Protein AF-A0A437SW67-F1 (afdb_monomer)

Structure (mmCIF, N/CA/C/O backbone):
data_AF-A0A437SW67-F1
#
_entry.id   AF-A0A437SW67-F1
#
loop_
_atom_site.group_PDB
_atom_site.id
_atom_site.type_symbol
_atom_site.label_atom_id
_atom_site.label_alt_id
_atom_site.label_comp_id
_atom_site.label_asym_id
_atom_site.label_entity_id
_atom_site.label_seq_id
_atom_site.pdbx_PDB_ins_code
_atom_site.Cartn_x
_atom_site.Cartn_y
_atom_site.Cartn_z
_atom_site.occupancy
_atom_site.B_iso_or_equiv
_atom_site.auth_seq_id
_atom_site.auth_comp_id
_atom_site.auth_asym_id
_atom_site.auth_atom_id
_atom_site.pdbx_PDB_model_num
ATOM 1 N N . MET A 1 1 ? -17.773 6.858 5.957 1.00 59.97 1 MET A N 1
ATOM 2 C CA . MET A 1 1 ? -17.186 5.550 5.602 1.00 59.97 1 MET A CA 1
ATOM 3 C C . MET A 1 1 ? -16.508 5.047 6.855 1.00 59.97 1 MET A C 1
ATOM 5 O O . MET A 1 1 ? -15.759 5.822 7.432 1.00 59.97 1 MET A O 1
ATOM 9 N N . LYS A 1 2 ? -16.844 3.847 7.330 1.00 77.31 2 LYS A N 1
ATOM 10 C CA . LYS A 1 2 ? -16.146 3.229 8.461 1.00 77.31 2 LYS A CA 1
ATOM 11 C C . LYS A 1 2 ? -15.217 2.165 7.903 1.00 77.31 2 LYS A C 1
ATOM 13 O O . LYS A 1 2 ? -15.616 1.408 7.021 1.00 77.31 2 LYS A O 1
ATOM 18 N N . PHE A 1 3 ? -13.991 2.138 8.394 1.00 84.75 3 PHE A N 1
ATOM 19 C CA . PHE A 1 3 ? -13.054 1.071 8.088 1.00 84.75 3 PHE A CA 1
ATOM 20 C C . PHE A 1 3 ? -13.068 0.063 9.228 1.00 84.75 3 PHE A C 1
ATOM 22 O O . PHE A 1 3 ? -13.342 0.394 10.383 1.00 84.75 3 PHE A O 1
ATOM 29 N N . LYS A 1 4 ? -12.767 -1.190 8.919 1.00 88.00 4 LYS A N 1
ATOM 30 C CA . LYS A 1 4 ? -12.492 -2.190 9.936 1.00 88.00 4 LYS A CA 1
ATOM 31 C C . LYS A 1 4 ? -11.019 -2.051 10.331 1.00 88.00 4 LYS A C 1
ATOM 33 O O . LYS A 1 4 ? -10.156 -2.142 9.463 1.00 88.00 4 LYS A O 1
ATOM 38 N N . PRO A 1 5 ? -10.705 -1.794 11.614 1.00 90.44 5 PRO A N 1
ATOM 39 C CA . PRO A 1 5 ? -9.323 -1.672 12.051 1.00 90.44 5 PRO A CA 1
ATOM 40 C C . PRO A 1 5 ? -8.580 -2.986 11.799 1.00 90.44 5 PRO A C 1
ATOM 42 O O . PRO A 1 5 ? -9.040 -4.058 12.200 1.00 90.44 5 PRO A O 1
ATOM 45 N N . GLY A 1 6 ? -7.436 -2.900 11.129 1.00 90.50 6 GLY A N 1
ATOM 46 C CA . GLY A 1 6 ? -6.710 -4.076 10.678 1.00 90.50 6 GLY A CA 1
ATOM 47 C C . GLY A 1 6 ? -5.531 -3.754 9.769 1.00 90.50 6 GLY A C 1
ATOM 48 O O . GLY A 1 6 ? -5.271 -2.599 9.415 1.00 90.50 6 GLY A O 1
ATOM 49 N N . CYS A 1 7 ? -4.808 -4.811 9.412 1.00 91.31 7 CYS A N 1
ATOM 50 C CA . CYS A 1 7 ? -3.773 -4.771 8.392 1.00 91.31 7 CYS A CA 1
ATOM 51 C C . CYS A 1 7 ? -4.323 -5.420 7.124 1.00 91.31 7 CYS A C 1
ATOM 53 O O . CYS A 1 7 ? -4.825 -6.542 7.175 1.00 91.31 7 CYS A O 1
ATOM 55 N N . TYR A 1 8 ? -4.194 -4.716 6.009 1.00 92.44 8 TYR A N 1
ATOM 56 C CA . TYR A 1 8 ? -4.715 -5.100 4.709 1.00 92.44 8 TYR A CA 1
ATOM 57 C C . TYR A 1 8 ? -3.570 -5.159 3.721 1.00 92.44 8 TYR A C 1
ATOM 59 O O . TYR A 1 8 ? -2.776 -4.225 3.632 1.00 92.44 8 TYR A O 1
AT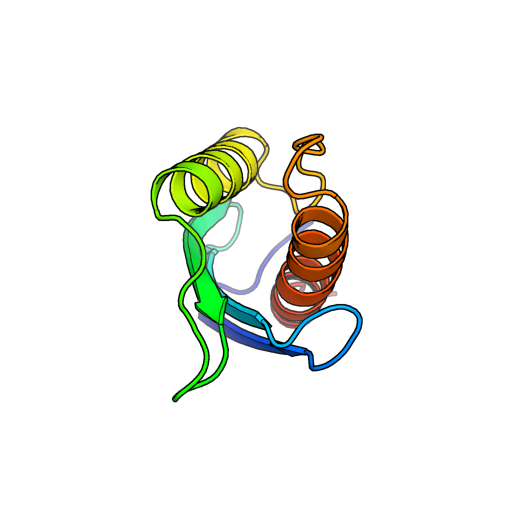OM 67 N N . HIS A 1 9 ? -3.495 -6.253 2.978 1.00 92.12 9 HIS A N 1
ATOM 68 C CA . HIS A 1 9 ? -2.474 -6.456 1.966 1.00 92.12 9 HIS A CA 1
ATOM 69 C C . HIS A 1 9 ? -3.148 -6.641 0.613 1.00 92.12 9 HIS A C 1
ATOM 71 O O . HIS A 1 9 ? -4.053 -7.465 0.482 1.00 92.12 9 HIS A O 1
ATOM 77 N N . ALA A 1 10 ? -2.686 -5.916 -0.401 1.00 92.88 10 ALA A N 1
ATOM 78 C CA . ALA A 1 10 ? -3.112 -6.139 -1.777 1.00 92.88 10 ALA A CA 1
ATOM 79 C C 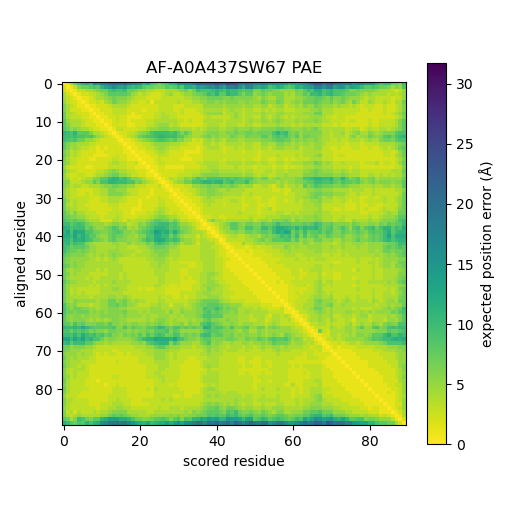. ALA A 1 10 ? -1.918 -6.182 -2.719 1.00 92.88 10 ALA A C 1
ATOM 81 O O . ALA A 1 10 ? -0.888 -5.551 -2.490 1.00 92.88 10 ALA A O 1
ATOM 82 N N . LYS A 1 11 ? -2.094 -6.914 -3.816 1.00 93.25 11 LYS A N 1
ATOM 83 C CA . LYS A 1 11 ? -1.074 -7.144 -4.831 1.00 93.25 11 LYS A CA 1
ATOM 84 C C . LYS A 1 11 ? -1.713 -7.097 -6.213 1.00 93.25 11 LYS A C 1
ATOM 86 O O . LYS A 1 11 ? -2.772 -7.680 -6.419 1.00 93.25 11 LYS A O 1
ATOM 91 N N . ILE A 1 12 ? -1.068 -6.407 -7.145 1.00 92.62 12 ILE A N 1
ATOM 92 C CA . ILE A 1 12 ? -1.476 -6.294 -8.550 1.00 92.62 12 ILE A CA 1
ATOM 93 C C . ILE A 1 12 ? -0.289 -6.604 -9.462 1.00 92.62 12 ILE A C 1
ATOM 95 O O . ILE A 1 12 ? 0.853 -6.346 -9.085 1.00 92.62 12 ILE A O 1
ATOM 99 N N . ASP A 1 13 ? -0.543 -7.126 -10.659 1.00 90.38 13 ASP A N 1
ATOM 100 C CA . ASP A 1 13 ? 0.472 -7.362 -11.698 1.00 90.38 13 ASP A CA 1
ATOM 101 C C . ASP A 1 13 ? 0.404 -6.366 -12.872 1.00 90.38 13 ASP A C 1
ATOM 103 O O . ASP A 1 13 ? 1.402 -6.171 -13.566 1.00 90.38 13 ASP A O 1
ATOM 107 N N . ASN A 1 14 ? -0.728 -5.682 -13.065 1.00 87.50 14 ASN A N 1
ATOM 108 C CA . ASN A 1 14 ? -0.972 -4.767 -14.182 1.00 87.50 14 ASN A CA 1
ATOM 109 C C . ASN A 1 14 ? -1.583 -3.440 -13.679 1.00 87.50 14 ASN A C 1
ATOM 111 O O . ASN A 1 14 ? -2.507 -3.480 -12.866 1.00 87.50 14 ASN A O 1
ATOM 115 N N . PRO A 1 15 ? -1.125 -2.251 -14.134 1.00 83.06 15 PRO A N 1
ATOM 116 C CA . PRO A 1 15 ? -0.112 -1.979 -15.167 1.00 83.06 15 PRO A CA 1
ATOM 117 C C . PRO A 1 15 ? 1.348 -2.104 -14.691 1.00 83.06 15 PRO A C 1
ATOM 119 O O . PRO A 1 15 ? 2.269 -1.897 -15.477 1.00 83.06 15 PRO A O 1
ATOM 122 N N . ALA A 1 16 ? 1.566 -2.400 -13.410 1.00 86.25 16 ALA A N 1
ATOM 123 C CA . ALA A 1 16 ? 2.872 -2.686 -12.831 1.00 86.25 16 ALA A CA 1
ATOM 124 C C . ALA A 1 16 ? 2.709 -3.664 -11.663 1.00 86.25 16 ALA A C 1
ATOM 126 O O . ALA A 1 16 ? 1.685 -3.641 -10.978 1.00 86.25 16 ALA A O 1
ATOM 127 N N . LYS A 1 17 ? 3.738 -4.476 -11.415 1.00 91.38 17 LYS A N 1
ATOM 128 C CA . LYS A 1 17 ? 3.801 -5.430 -10.304 1.00 91.38 17 LYS A CA 1
ATOM 129 C C . LYS A 1 17 ? 4.011 -4.717 -8.972 1.00 91.38 17 LYS A C 1
ATOM 131 O O . LYS A 1 17 ? 5.145 -4.510 -8.543 1.00 91.38 17 LYS A O 1
ATOM 136 N N . LEU A 1 18 ? 2.915 -4.338 -8.328 1.00 92.25 18 LEU A N 1
ATOM 137 C CA . LEU A 1 18 ? 2.917 -3.600 -7.069 1.00 92.25 18 LEU A CA 1
ATOM 138 C C . LEU A 1 18 ? 2.226 -4.389 -5.969 1.00 92.25 18 LEU A C 1
ATOM 140 O O . LEU A 1 18 ? 1.290 -5.148 -6.215 1.00 92.25 18 LEU A O 1
ATOM 144 N N . GLN A 1 19 ? 2.682 -4.167 -4.749 1.00 92.88 19 GLN A N 1
ATOM 145 C CA . GLN A 1 19 ? 2.057 -4.626 -3.526 1.00 92.88 19 GLN A CA 1
ATOM 146 C C . GLN A 1 19 ? 1.944 -3.460 -2.547 1.00 92.88 19 GLN A C 1
ATOM 148 O O . GLN A 1 19 ? 2.757 -2.533 -2.557 1.00 92.88 19 GLN A O 1
ATOM 153 N N . VAL A 1 20 ? 0.910 -3.492 -1.719 1.00 92.62 20 VAL A N 1
ATOM 154 C CA . VAL A 1 20 ? 0.702 -2.501 -0.672 1.00 92.62 20 VAL A CA 1
ATOM 155 C C . VAL A 1 20 ? 0.300 -3.179 0.619 1.00 92.62 20 VAL A C 1
ATOM 157 O O . VAL A 1 20 ? -0.531 -4.085 0.623 1.00 92.62 20 VAL A O 1
ATOM 160 N N . ASP A 1 21 ? 0.848 -2.666 1.708 1.00 93.19 21 ASP A N 1
ATOM 161 C CA . ASP A 1 21 ? 0.447 -2.975 3.065 1.00 93.19 21 ASP A CA 1
ATOM 162 C C . ASP A 1 21 ? -0.172 -1.718 3.669 1.00 93.19 21 ASP A C 1
ATOM 164 O O . ASP A 1 21 ? 0.488 -0.694 3.867 1.00 93.19 21 ASP A O 1
ATOM 168 N 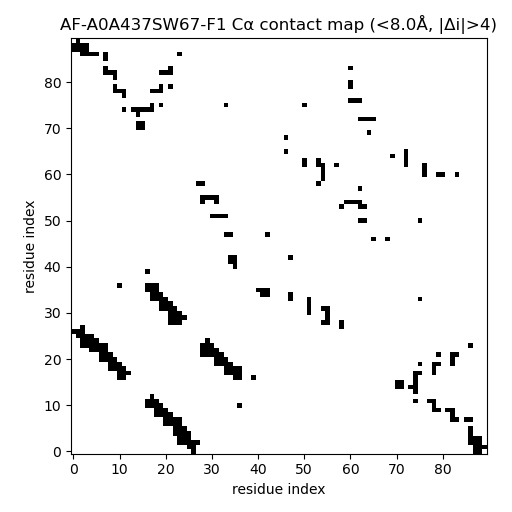N . LEU A 1 22 ? -1.469 -1.784 3.935 1.00 91.50 22 LEU A N 1
ATOM 169 C CA . LEU A 1 22 ? -2.222 -0.740 4.602 1.00 91.50 22 LEU A CA 1
ATOM 170 C C . LEU A 1 22 ? -2.484 -1.134 6.042 1.00 91.50 22 LEU A C 1
ATOM 172 O O . LEU A 1 22 ? -2.921 -2.242 6.343 1.00 91.50 22 LEU A O 1
ATOM 176 N N . LYS A 1 23 ? -2.291 -0.176 6.937 1.00 92.94 23 LYS A N 1
ATOM 177 C CA . LYS A 1 23 ? -2.758 -0.260 8.309 1.00 92.94 23 LYS A CA 1
ATOM 178 C C . LYS A 1 23 ? -3.806 0.811 8.502 1.00 92.94 23 LYS A C 1
ATOM 180 O O . L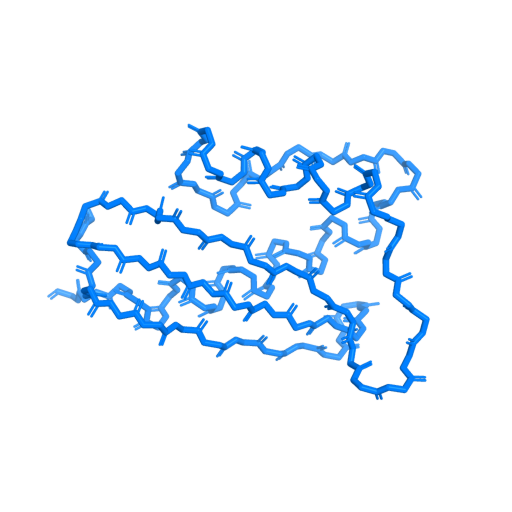YS A 1 23 ? -3.510 1.997 8.373 1.00 92.94 23 LYS A O 1
ATOM 185 N N . VAL A 1 24 ? -5.017 0.392 8.816 1.00 91.25 24 VAL A N 1
ATOM 186 C CA . VAL A 1 24 ? -6.154 1.291 9.013 1.00 91.25 24 VAL A CA 1
ATOM 187 C C . VAL A 1 24 ? -6.761 1.056 10.387 1.00 91.25 24 VAL A C 1
ATOM 189 O O . VAL A 1 24 ? -6.681 -0.035 10.951 1.00 91.25 24 VAL A O 1
ATOM 192 N N . ASN A 1 25 ? -7.332 2.114 10.933 1.00 89.88 25 ASN A N 1
ATOM 193 C CA . ASN A 1 25 ? -8.170 2.135 12.116 1.00 89.88 25 ASN A CA 1
ATOM 194 C C . ASN A 1 25 ? -9.621 2.382 11.703 1.00 89.88 25 ASN A C 1
ATOM 196 O O . ASN A 1 25 ? -9.899 2.575 10.528 1.00 89.88 25 ASN A O 1
ATOM 200 N N . THR A 1 26 ? -10.535 2.430 12.672 1.00 84.94 26 THR A N 1
ATOM 201 C CA . THR A 1 26 ? -11.976 2.614 12.437 1.00 84.94 26 THR A CA 1
ATOM 202 C C . THR A 1 26 ? -12.322 3.801 11.527 1.00 84.94 26 THR A C 1
ATOM 204 O O . THR A 1 26 ? -13.249 3.712 10.722 1.00 84.94 26 THR A O 1
ATOM 207 N N . ASP A 1 27 ? -11.546 4.886 11.613 1.00 83.88 27 ASP A N 1
ATOM 208 C CA . ASP A 1 27 ? -11.824 6.140 10.906 1.00 83.88 27 ASP A CA 1
ATOM 209 C C . ASP A 1 27 ? -10.640 6.663 10.071 1.00 83.88 27 ASP A C 1
ATOM 211 O O . ASP A 1 27 ? -10.819 7.606 9.303 1.00 83.88 27 ASP A O 1
ATOM 215 N N . THR A 1 28 ? -9.435 6.086 10.193 1.00 88.25 28 THR A N 1
ATOM 216 C CA . THR A 1 28 ? -8.212 6.653 9.588 1.00 88.25 28 THR A CA 1
ATOM 217 C C . THR A 1 28 ? -7.232 5.601 9.065 1.00 88.25 28 THR A C 1
ATOM 219 O O . THR A 1 28 ? -7.135 4.495 9.587 1.00 88.25 28 THR A O 1
ATOM 222 N N . ILE A 1 29 ? -6.444 5.961 8.055 1.00 89.44 29 ILE A N 1
ATOM 223 C CA . ILE A 1 29 ? -5.265 5.229 7.593 1.00 89.44 29 ILE A CA 1
ATOM 224 C C . ILE A 1 29 ? -4.092 5.606 8.502 1.00 89.44 29 ILE A C 1
ATOM 226 O O . ILE A 1 29 ? -3.676 6.763 8.547 1.00 89.44 29 ILE A O 1
ATOM 230 N N . LEU A 1 30 ? -3.565 4.619 9.226 1.00 91.19 30 LEU A N 1
ATOM 231 C CA . LEU A 1 30 ? -2.442 4.760 10.153 1.00 91.19 30 LEU A CA 1
ATOM 232 C C . LEU A 1 30 ? -1.089 4.673 9.451 1.00 91.19 30 LEU A C 1
ATOM 234 O O . LEU A 1 30 ? -0.153 5.374 9.821 1.00 91.19 30 LEU A O 1
ATOM 238 N N . ALA A 1 31 ? -0.967 3.759 8.492 1.00 90.75 31 ALA A N 1
ATOM 239 C CA . ALA A 1 31 ? 0.260 3.552 7.744 1.00 90.75 31 ALA A CA 1
ATOM 240 C C . ALA A 1 31 ? -0.048 2.972 6.367 1.00 90.75 31 ALA A C 1
ATOM 242 O O . ALA A 1 31 ? -1.017 2.235 6.182 1.00 90.75 31 ALA A O 1
ATOM 243 N N . VAL A 1 32 ? 0.817 3.288 5.415 1.00 91.38 32 VAL A N 1
ATOM 244 C CA . VAL A 1 32 ? 0.792 2.738 4.067 1.00 91.38 32 VAL A CA 1
ATOM 245 C C . VAL A 1 32 ? 2.223 2.447 3.653 1.00 91.38 32 VAL A C 1
ATOM 247 O O . VAL A 1 32 ? 3.096 3.308 3.757 1.00 91.38 32 VAL A O 1
ATOM 250 N N . ASN A 1 33 ? 2.469 1.227 3.199 1.00 91.75 33 ASN A N 1
ATOM 251 C CA . ASN A 1 33 ? 3.745 0.820 2.643 1.00 91.75 33 ASN A CA 1
ATOM 252 C C . ASN A 1 33 ? 3.511 0.270 1.242 1.00 91.75 33 ASN A C 1
ATOM 254 O O . ASN A 1 33 ? 2.795 -0.708 1.078 1.00 91.75 33 ASN A O 1
ATOM 258 N N . ILE A 1 34 ? 4.101 0.913 0.240 1.00 91.12 34 ILE A N 1
ATOM 259 C CA . ILE A 1 34 ? 3.988 0.510 -1.162 1.00 91.12 34 ILE A CA 1
ATOM 260 C C . ILE A 1 34 ? 5.334 -0.053 -1.603 1.00 91.12 34 ILE A C 1
ATOM 262 O O . ILE A 1 34 ? 6.354 0.617 -1.453 1.00 91.12 34 ILE A O 1
ATOM 266 N N . ASP A 1 35 ? 5.328 -1.238 -2.197 1.00 91.31 35 ASP A N 1
ATOM 267 C CA . ASP A 1 35 ? 6.515 -1.884 -2.752 1.00 91.31 35 ASP A CA 1
ATOM 268 C C . ASP A 1 35 ? 6.187 -2.607 -4.063 1.00 91.31 35 ASP A C 1
ATOM 270 O O . ASP A 1 35 ? 5.034 -2.701 -4.486 1.00 91.31 35 ASP A O 1
ATOM 274 N N . THR A 1 36 ? 7.216 -3.085 -4.752 1.00 90.94 36 THR A N 1
ATOM 275 C CA . THR A 1 36 ? 7.064 -4.007 -5.881 1.00 90.94 36 THR A CA 1
ATOM 276 C C . THR A 1 36 ? 7.065 -5.450 -5.388 1.00 90.94 36 THR A C 1
ATOM 278 O O . THR A 1 36 ? 7.268 -5.721 -4.205 1.00 90.94 36 THR A O 1
ATOM 281 N N . TRP A 1 37 ? 6.765 -6.391 -6.282 1.00 90.69 37 TRP A N 1
ATOM 282 C CA . TRP A 1 37 ? 6.815 -7.809 -5.934 1.00 90.69 37 TRP A CA 1
ATOM 283 C C . TRP A 1 37 ? 8.224 -8.229 -5.509 1.00 90.69 37 TRP A C 1
ATOM 285 O O . TRP A 1 37 ? 9.214 -7.673 -5.980 1.00 90.69 37 TRP A O 1
ATOM 295 N N . ASP A 1 38 ? 8.298 -9.266 -4.678 1.00 81.12 38 ASP A N 1
ATOM 296 C CA . ASP A 1 38 ? 9.567 -9.875 -4.284 1.00 81.12 38 ASP A CA 1
ATOM 297 C C . ASP A 1 38 ? 10.418 -10.244 -5.516 1.00 81.12 38 ASP A C 1
ATOM 299 O O . ASP A 1 38 ? 9.931 -10.880 -6.457 1.00 81.12 38 ASP A O 1
ATOM 303 N N . GLY A 1 39 ? 11.669 -9.777 -5.532 1.00 78.50 39 GLY A N 1
ATOM 304 C CA . GLY A 1 39 ? 12.610 -9.961 -6.641 1.00 78.50 39 GLY A CA 1
ATOM 305 C C . GLY A 1 39 ? 12.512 -8.941 -7.785 1.00 78.50 39 GLY A C 1
ATOM 306 O O . GLY A 1 39 ? 13.369 -8.951 -8.669 1.00 78.50 39 GLY A O 1
ATOM 307 N N . GLU A 1 40 ? 11.526 -8.039 -7.784 1.00 83.38 40 GLU A N 1
ATOM 308 C CA . GLU A 1 40 ? 11.463 -6.925 -8.737 1.00 83.38 40 GLU A CA 1
ATOM 309 C C . GLU A 1 40 ? 12.281 -5.721 -8.243 1.00 83.38 40 GLU A C 1
ATOM 311 O O . GLU A 1 40 ? 12.608 -5.574 -7.065 1.00 83.38 40 GLU A O 1
ATOM 316 N N . LYS A 1 41 ? 12.607 -4.804 -9.159 1.00 82.19 41 LYS A N 1
ATOM 317 C CA . LYS A 1 41 ? 13.278 -3.555 -8.790 1.00 82.19 41 LYS A CA 1
ATOM 318 C C . LYS A 1 41 ? 12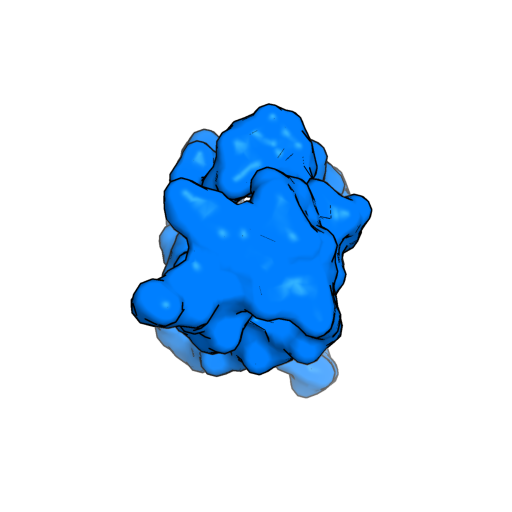.341 -2.724 -7.909 1.00 82.19 41 LYS A C 1
ATOM 320 O O . LYS A 1 41 ? 11.215 -2.443 -8.316 1.00 82.19 41 LYS A O 1
ATOM 325 N N . HIS A 1 42 ? 12.803 -2.322 -6.727 1.00 82.31 42 HIS A N 1
ATOM 326 C CA . HIS A 1 42 ? 12.030 -1.446 -5.847 1.00 82.31 42 HIS A CA 1
ATOM 327 C C . HIS A 1 42 ? 11.736 -0.100 -6.517 1.00 82.31 42 HIS A C 1
ATOM 329 O O . HIS A 1 42 ? 12.526 0.413 -7.319 1.00 82.31 42 HIS A O 1
ATOM 335 N N . ILE A 1 43 ? 10.589 0.474 -6.158 1.00 85.75 43 ILE A N 1
ATOM 336 C CA . ILE A 1 43 ? 10.232 1.847 -6.515 1.00 85.75 43 ILE A CA 1
ATOM 337 C C . ILE A 1 43 ? 11.248 2.786 -5.865 1.00 85.75 43 ILE A C 1
ATOM 339 O O . ILE A 1 43 ? 11.707 2.539 -4.749 1.00 85.75 43 ILE A O 1
ATOM 343 N N . GLU A 1 44 ? 11.585 3.882 -6.540 1.00 88.50 44 GLU A N 1
ATOM 344 C CA . GLU A 1 44 ? 12.416 4.921 -5.941 1.00 88.50 44 GLU A CA 1
ATOM 345 C C . GLU A 1 44 ? 11.801 5.397 -4.623 1.00 88.50 44 GLU A C 1
ATOM 347 O O . GLU A 1 44 ? 10.626 5.774 -4.568 1.00 88.50 44 GLU A O 1
ATOM 352 N N . GLN A 1 45 ? 12.608 5.408 -3.561 1.00 87.12 45 GLN A N 1
ATOM 353 C CA . GLN A 1 45 ? 12.142 5.761 -2.222 1.00 87.12 45 GLN A CA 1
ATOM 354 C C . GLN A 1 45 ? 11.509 7.158 -2.186 1.00 87.12 45 GLN A C 1
ATOM 356 O O . GLN A 1 45 ? 10.511 7.347 -1.505 1.00 87.12 45 GLN A O 1
ATOM 361 N N . ALA A 1 46 ? 12.025 8.109 -2.972 1.00 88.81 46 ALA A N 1
ATOM 362 C CA . ALA A 1 46 ? 11.444 9.445 -3.095 1.00 88.81 46 ALA A CA 1
ATOM 363 C C . ALA A 1 46 ? 10.003 9.416 -3.638 1.00 88.81 46 ALA A C 1
ATOM 365 O O . ALA A 1 46 ? 9.133 10.107 -3.121 1.00 88.81 46 ALA A O 1
ATOM 366 N N . ILE A 1 47 ? 9.727 8.588 -4.651 1.00 87.56 47 ILE A N 1
ATOM 367 C CA . ILE A 1 47 ? 8.379 8.434 -5.218 1.00 87.56 47 ILE A CA 1
ATOM 368 C C . ILE A 1 47 ? 7.457 7.741 -4.210 1.00 87.56 47 ILE A C 1
ATOM 370 O O . ILE A 1 47 ? 6.315 8.158 -4.020 1.00 87.56 47 ILE A O 1
ATOM 374 N N . LYS A 1 48 ? 7.960 6.690 -3.553 1.00 89.06 48 LYS A N 1
ATOM 375 C CA . LYS A 1 48 ? 7.232 5.970 -2.504 1.00 89.06 48 LYS A CA 1
ATOM 376 C C . LYS A 1 48 ? 6.825 6.910 -1.369 1.00 89.06 48 LYS A C 1
ATOM 378 O O . LYS A 1 48 ? 5.662 6.906 -0.985 1.00 89.06 48 LYS A O 1
ATOM 383 N N . ASP A 1 49 ? 7.750 7.735 -0.886 1.00 89.88 49 ASP A N 1
ATOM 384 C CA . ASP A 1 49 ? 7.510 8.694 0.195 1.00 89.88 49 ASP A CA 1
ATOM 385 C C . ASP A 1 49 ? 6.439 9.724 -0.189 1.00 89.88 49 ASP A C 1
ATOM 387 O O . ASP A 1 49 ? 5.493 9.939 0.565 1.00 89.88 49 ASP A O 1
ATOM 391 N N . VAL A 1 50 ? 6.494 10.249 -1.420 1.00 90.81 50 VAL A N 1
ATOM 392 C CA . VAL A 1 50 ? 5.459 11.146 -1.961 1.00 90.81 50 VAL A CA 1
ATOM 393 C C . VAL A 1 50 ? 4.085 10.473 -1.975 1.00 90.81 50 VAL A C 1
ATOM 395 O O . VAL A 1 50 ? 3.105 11.069 -1.526 1.00 90.81 50 VAL A O 1
ATOM 398 N N . PHE A 1 51 ? 3.981 9.235 -2.464 1.00 89.75 51 PHE A N 1
ATOM 399 C CA . PHE A 1 51 ? 2.701 8.524 -2.494 1.00 89.75 51 PHE A CA 1
ATOM 400 C C . PHE A 1 51 ? 2.180 8.208 -1.092 1.00 89.75 51 PHE A C 1
ATOM 402 O O . PHE A 1 51 ? 1.009 8.459 -0.811 1.00 89.75 51 PHE A O 1
ATOM 409 N N . CYS 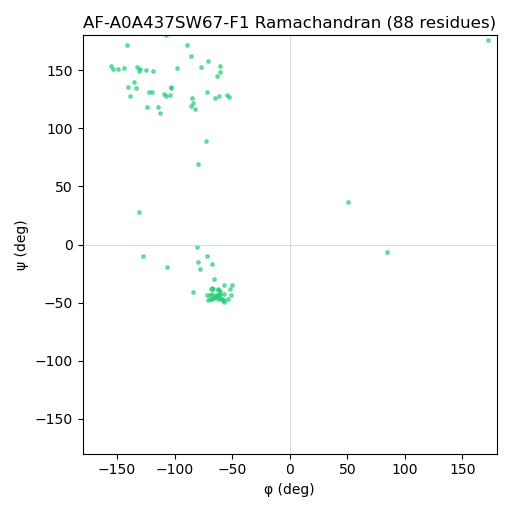A 1 52 ? 3.035 7.695 -0.208 1.00 90.12 52 CYS A N 1
ATOM 410 C CA . CYS A 1 52 ? 2.672 7.401 1.172 1.00 90.12 52 CYS A CA 1
ATOM 411 C C . CYS A 1 52 ? 2.218 8.667 1.909 1.00 90.12 52 CYS A C 1
ATOM 413 O O . CYS A 1 52 ? 1.157 8.655 2.531 1.00 90.12 52 CYS A O 1
ATOM 415 N N . GLY A 1 53 ? 2.961 9.769 1.774 1.00 90.25 53 GLY A N 1
ATOM 416 C CA . GLY A 1 53 ? 2.608 11.070 2.336 1.00 90.25 53 GLY A CA 1
ATOM 417 C C . GLY A 1 53 ? 1.243 11.548 1.852 1.00 90.25 53 GLY A C 1
ATOM 418 O O . GLY A 1 53 ? 0.369 11.828 2.666 1.00 90.25 53 GLY A O 1
ATOM 419 N N . GLN A 1 54 ? 0.992 11.519 0.540 1.00 92.12 54 GLN A N 1
ATOM 420 C CA . GLN A 1 54 ? -0.298 11.937 -0.014 1.00 92.12 54 GLN A CA 1
ATOM 421 C C . GLN A 1 54 ? -1.477 11.078 0.456 1.00 92.12 54 GLN A C 1
ATOM 423 O O . GLN A 1 54 ? -2.558 11.619 0.688 1.00 92.12 54 GLN A O 1
ATOM 428 N N . ILE A 1 55 ? -1.304 9.760 0.591 1.00 90.06 55 ILE A N 1
ATOM 429 C CA . ILE A 1 55 ? -2.360 8.864 1.093 1.00 90.06 55 ILE A CA 1
ATOM 430 C C . ILE A 1 55 ? -2.647 9.156 2.564 1.00 90.06 55 ILE A C 1
ATOM 432 O O . ILE A 1 55 ? -3.812 9.200 2.952 1.00 90.06 55 ILE A O 1
ATOM 436 N N . LEU A 1 56 ? -1.607 9.372 3.374 1.00 89.69 56 LEU A N 1
ATOM 437 C CA . LEU A 1 56 ? -1.751 9.701 4.791 1.00 89.69 56 LEU A CA 1
ATOM 438 C C . LEU A 1 56 ? -2.356 11.094 4.994 1.00 89.69 56 LEU A C 1
ATOM 440 O O . LEU A 1 56 ? -3.202 11.255 5.865 1.00 89.69 56 LEU A O 1
ATOM 444 N N . GLU A 1 57 ? -2.004 12.082 4.175 1.00 89.94 57 GLU A N 1
ATOM 445 C CA . GLU A 1 57 ? -2.593 13.422 4.251 1.00 89.94 57 GLU A CA 1
ATOM 446 C C . GLU A 1 57 ? -4.046 13.443 3.771 1.00 89.94 57 GLU A C 1
ATOM 448 O O . GLU A 1 57 ? -4.921 13.991 4.439 1.00 89.94 57 GLU A O 1
ATOM 453 N N . LYS A 1 58 ? -4.333 12.829 2.618 1.00 89.50 58 LYS A N 1
ATOM 454 C CA . LYS A 1 58 ? -5.686 12.816 2.041 1.00 89.50 58 LYS A CA 1
ATOM 455 C C . LYS A 1 58 ? -6.602 11.782 2.681 1.00 89.50 58 LYS A C 1
ATOM 457 O O . LYS A 1 58 ? -7.804 11.818 2.423 1.00 89.50 58 LYS A O 1
ATOM 462 N N . GLN A 1 59 ? -6.041 10.833 3.432 1.00 86.69 59 GLN A N 1
ATOM 463 C CA . GLN A 1 59 ? -6.748 9.666 3.963 1.00 86.69 59 GLN A CA 1
ATOM 464 C C . GLN A 1 59 ? -7.523 8.926 2.859 1.00 86.69 59 GLN A C 1
ATOM 466 O O . GLN A 1 59 ? -8.651 8.471 3.041 1.00 86.69 59 GLN A O 1
ATOM 471 N N . SER A 1 60 ? -6.937 8.872 1.658 1.00 84.12 60 SER A N 1
ATOM 472 C CA . SER A 1 60 ? -7.622 8.406 0.457 1.00 84.12 60 SER A CA 1
ATOM 473 C C . SER A 1 60 ? -6.649 7.872 -0.587 1.00 84.12 60 SER A C 1
ATOM 475 O O . SER A 1 60 ? -5.507 8.308 -0.699 1.00 84.12 60 SER A O 1
ATOM 477 N N . VAL A 1 61 ? -7.154 6.960 -1.414 1.00 84.88 61 VAL A N 1
ATOM 478 C CA . VAL A 1 61 ? -6.461 6.381 -2.571 1.00 84.88 61 VAL A CA 1
ATOM 479 C C . VAL A 1 61 ? -6.210 7.402 -3.694 1.00 84.88 61 VAL A C 1
ATOM 481 O O . VAL A 1 61 ? -5.369 7.181 -4.565 1.00 84.88 61 VAL A O 1
ATOM 484 N N . ASN A 1 62 ? -6.907 8.545 -3.695 1.00 85.00 62 ASN A N 1
ATOM 485 C CA . ASN A 1 62 ? -6.793 9.544 -4.759 1.00 85.00 62 ASN A CA 1
ATOM 486 C C . ASN A 1 62 ? -5.548 10.449 -4.626 1.00 85.00 62 ASN A C 1
ATOM 488 O O . ASN A 1 62 ? -5.637 11.655 -4.361 1.00 85.00 62 ASN A O 1
ATOM 492 N N . ILE A 1 63 ? -4.380 9.850 -4.849 1.00 86.94 63 ILE A N 1
ATOM 493 C CA . ILE A 1 63 ? -3.084 10.531 -4.930 1.00 86.94 63 ILE A CA 1
ATOM 494 C C . ILE A 1 63 ? -2.940 11.367 -6.204 1.00 86.94 63 ILE A C 1
ATOM 496 O O . ILE A 1 63 ? -3.619 11.130 -7.210 1.00 86.94 63 ILE A O 1
ATOM 500 N N . ASP A 1 64 ? -2.048 12.348 -6.162 1.00 86.44 64 ASP A N 1
ATOM 501 C CA . ASP A 1 64 ? -1.673 13.107 -7.348 1.00 86.44 64 ASP A CA 1
ATOM 502 C C . ASP A 1 64 ? -0.704 12.303 -8.230 1.00 86.44 64 ASP A C 1
ATOM 504 O O . ASP A 1 64 ? -0.009 11.393 -7.769 1.00 86.44 64 ASP A O 1
ATOM 508 N N . GLY A 1 65 ? -0.716 12.582 -9.531 1.00 84.00 65 GLY A N 1
ATOM 509 C CA . GLY A 1 65 ? 0.127 11.873 -10.482 1.00 84.00 65 GLY A CA 1
ATOM 510 C C . GLY A 1 65 ? 1.511 12.486 -10.546 1.00 84.00 65 GLY A C 1
ATOM 511 O O . GLY A 1 65 ? 1.657 13.666 -10.837 1.00 84.00 65 GLY A O 1
ATOM 512 N N . VAL A 1 66 ? 2.545 11.671 -10.353 1.00 82.94 66 VAL A N 1
ATOM 513 C CA . VAL A 1 66 ? 3.918 12.114 -1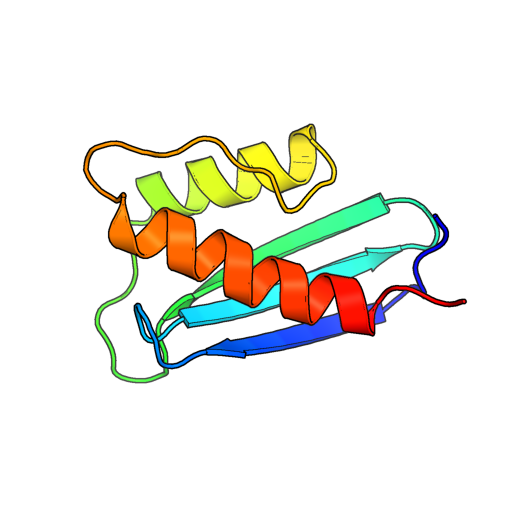0.604 1.00 82.94 66 VAL A CA 1
ATOM 514 C C . VAL A 1 66 ? 4.200 11.887 -12.085 1.00 82.94 66 VAL A C 1
ATOM 516 O O . VAL A 1 66 ? 4.147 10.748 -12.547 1.00 82.94 66 VAL A O 1
ATOM 519 N N . SER A 1 67 ? 4.504 12.946 -12.840 1.00 80.25 67 SER A N 1
ATOM 520 C CA . SER A 1 67 ? 4.708 12.868 -14.298 1.00 80.25 67 SER A CA 1
ATOM 521 C C . SER A 1 67 ? 5.699 11.769 -14.701 1.00 80.25 67 SER A C 1
ATOM 523 O O . SER A 1 67 ? 5.405 10.968 -15.591 1.00 80.25 67 SER A O 1
ATOM 525 N N . SER A 1 68 ? 6.818 11.656 -13.977 1.00 78.50 68 SER A N 1
ATOM 526 C CA . SER A 1 68 ? 7.860 10.637 -14.191 1.00 78.50 68 SER A CA 1
ATOM 527 C C . SER A 1 68 ? 7.455 9.216 -13.779 1.00 78.50 68 SER A C 1
ATOM 529 O O . SER A 1 68 ? 8.159 8.261 -14.085 1.00 78.50 68 SER A O 1
ATOM 531 N N . ALA A 1 69 ? 6.320 9.059 -13.099 1.00 85.12 69 ALA A N 1
ATOM 532 C CA . ALA A 1 69 ? 5.847 7.804 -12.528 1.00 85.12 69 ALA A CA 1
ATOM 533 C C . ALA A 1 69 ? 4.380 7.526 -12.889 1.00 85.12 69 ALA A C 1
ATOM 535 O O . ALA A 1 69 ? 3.684 6.833 -12.154 1.00 85.12 69 ALA A O 1
ATOM 536 N N . SER A 1 70 ? 3.898 8.035 -14.027 1.00 88.38 70 SER A N 1
ATOM 537 C CA . SER A 1 70 ? 2.485 7.937 -14.433 1.00 88.38 70 SER A CA 1
ATOM 538 C C . SER A 1 70 ? 1.927 6.503 -14.396 1.00 88.38 70 SER A C 1
ATOM 540 O O . SER A 1 70 ? 0.783 6.287 -13.992 1.00 88.38 70 SER A O 1
ATOM 542 N N . ILE A 1 71 ? 2.735 5.511 -14.795 1.00 88.06 71 ILE A N 1
ATOM 543 C CA . ILE A 1 71 ? 2.373 4.082 -14.742 1.00 88.06 71 ILE A CA 1
ATOM 544 C C . ILE A 1 71 ? 2.250 3.613 -13.286 1.00 88.06 71 ILE A C 1
ATOM 546 O O . ILE A 1 71 ? 1.252 2.992 -12.916 1.00 88.06 71 ILE A O 1
ATOM 550 N N . LEU A 1 72 ? 3.233 3.966 -12.452 1.00 88.88 72 LEU A N 1
ATOM 551 C CA . LEU A 1 72 ? 3.247 3.639 -11.029 1.00 88.88 72 LEU A CA 1
ATOM 552 C C . LEU A 1 72 ? 2.077 4.296 -10.301 1.00 88.88 72 LEU A C 1
ATOM 554 O O . LEU A 1 72 ? 1.386 3.601 -9.577 1.00 88.88 72 LEU A O 1
ATOM 558 N N . THR A 1 73 ? 1.771 5.576 -10.541 1.00 90.62 73 THR A N 1
ATOM 559 C CA . THR A 1 73 ? 0.610 6.257 -9.945 1.00 90.62 73 THR A CA 1
ATOM 560 C C . THR A 1 73 ? -0.679 5.479 -10.200 1.00 90.62 73 THR A C 1
ATOM 562 O O . THR A 1 73 ? -1.460 5.269 -9.273 1.00 90.62 73 THR A O 1
ATOM 565 N N . LYS A 1 74 ? -0.920 5.030 -11.439 1.00 91.25 74 LYS A N 1
ATOM 566 C CA . LYS A 1 74 ? -2.111 4.226 -11.759 1.00 91.25 74 LYS A CA 1
ATOM 567 C C . LYS A 1 74 ? -2.114 2.902 -10.997 1.00 91.25 74 LYS A C 1
ATOM 569 O O . LYS A 1 74 ? -3.146 2.525 -10.448 1.00 91.25 74 LYS A O 1
ATOM 574 N N . GLY A 1 75 ? -0.964 2.234 -10.927 1.00 91.75 75 GLY A N 1
ATOM 575 C CA . GLY A 1 75 ? -0.806 1.005 -10.156 1.00 91.75 75 GLY A CA 1
ATOM 576 C C . GLY A 1 75 ? -1.051 1.210 -8.657 1.00 91.75 75 GLY A C 1
ATOM 577 O O . GLY A 1 75 ? -1.843 0.483 -8.070 1.00 91.75 75 GLY A O 1
ATOM 578 N N . VAL A 1 76 ? -0.463 2.247 -8.054 1.00 91.25 76 VAL A N 1
ATOM 579 C CA . VAL A 1 76 ? -0.648 2.604 -6.639 1.00 91.25 76 VAL A CA 1
ATOM 580 C C . VAL A 1 76 ? -2.118 2.873 -6.337 1.00 91.25 76 VAL A C 1
ATOM 582 O O . VAL A 1 76 ? -2.656 2.299 -5.397 1.00 91.25 76 VAL A O 1
ATOM 585 N N . LYS A 1 77 ? -2.805 3.662 -7.173 1.00 91.69 77 LYS A N 1
ATOM 586 C CA . LYS A 1 77 ? -4.252 3.887 -7.036 1.00 91.69 77 LYS A CA 1
ATOM 587 C C . LYS A 1 77 ? -5.039 2.575 -7.068 1.00 91.69 77 LYS A C 1
ATOM 589 O O . LYS A 1 77 ? -5.942 2.379 -6.265 1.00 91.69 77 LYS A O 1
ATOM 594 N N . SER A 1 78 ? -4.685 1.658 -7.964 1.00 92.31 78 SER A N 1
ATOM 595 C CA . SER A 1 78 ? -5.384 0.376 -8.086 1.00 92.31 78 SER A CA 1
ATOM 596 C C . SER A 1 78 ? -5.138 -0.549 -6.888 1.00 92.31 78 SER A C 1
ATOM 598 O O . SER A 1 78 ? -6.085 -1.109 -6.337 1.00 92.31 78 SER A O 1
ATOM 600 N N . VAL A 1 79 ? -3.880 -0.703 -6.461 1.00 92.75 79 VAL A N 1
ATOM 601 C CA . VAL A 1 79 ? -3.506 -1.619 -5.371 1.00 92.75 79 VAL A CA 1
ATOM 602 C C . VAL A 1 79 ? -3.973 -1.094 -4.014 1.00 92.75 79 VAL A C 1
ATOM 604 O O . VAL A 1 79 ? -4.580 -1.839 -3.249 1.00 92.75 79 VAL A O 1
ATOM 607 N N . VAL A 1 80 ? -3.793 0.205 -3.746 1.00 91.06 80 VAL A N 1
ATOM 608 C CA . VAL A 1 80 ? -4.280 0.859 -2.521 1.00 91.06 80 VAL A CA 1
ATOM 609 C C . VAL A 1 80 ? -5.799 0.811 -2.487 1.00 91.06 80 VAL A C 1
ATOM 611 O O . VAL A 1 80 ? -6.358 0.486 -1.450 1.00 91.06 80 VAL A O 1
ATOM 614 N N . GLY A 1 81 ? -6.471 1.087 -3.609 1.00 90.38 81 GLY A N 1
ATOM 615 C CA . GLY A 1 81 ? -7.930 1.020 -3.698 1.00 90.38 81 GLY A CA 1
ATOM 616 C C . GLY A 1 81 ? -8.471 -0.374 -3.400 1.00 90.38 81 GLY A C 1
ATOM 617 O O . GLY A 1 81 ? -9.453 -0.496 -2.678 1.00 90.38 81 GLY A O 1
ATOM 618 N N . SER A 1 82 ? -7.790 -1.416 -3.883 1.00 91.69 82 SER A N 1
ATOM 619 C CA . SER A 1 82 ? -8.156 -2.809 -3.599 1.00 91.69 82 SER A CA 1
ATOM 620 C C . SER A 1 82 ? -7.989 -3.151 -2.115 1.00 91.69 82 SER A C 1
ATOM 622 O O . SER A 1 82 ? -8.899 -3.713 -1.516 1.00 91.69 82 SER A O 1
ATOM 624 N N . ALA A 1 83 ? -6.873 -2.754 -1.493 1.00 90.94 83 ALA A N 1
ATOM 625 C CA . ALA A 1 83 ? -6.664 -2.965 -0.059 1.00 90.94 83 ALA A CA 1
ATOM 626 C C . ALA A 1 83 ? -7.627 -2.130 0.809 1.00 90.94 83 ALA A C 1
ATOM 628 O O . ALA A 1 83 ? -8.107 -2.614 1.830 1.00 90.94 83 ALA A O 1
ATOM 629 N N . LEU A 1 84 ? -7.944 -0.892 0.405 1.00 87.62 84 LEU A N 1
ATOM 630 C CA . LEU A 1 84 ? -8.926 -0.056 1.104 1.00 87.62 84 LEU A CA 1
ATOM 631 C C . LEU A 1 84 ? -10.336 -0.640 0.998 1.00 87.62 84 LEU A C 1
ATOM 633 O O . LEU A 1 84 ? -11.087 -0.549 1.960 1.00 87.62 84 LEU A O 1
ATOM 637 N N . ALA A 1 85 ? -10.701 -1.204 -0.156 1.00 88.56 85 ALA A N 1
ATOM 638 C CA . ALA A 1 85 ? -12.004 -1.827 -0.362 1.00 88.56 85 ALA A CA 1
ATOM 639 C C . ALA A 1 85 ? -12.207 -3.030 0.569 1.00 88.56 85 ALA A C 1
ATOM 641 O O . ALA A 1 85 ? -13.283 -3.165 1.137 1.00 88.56 85 ALA A O 1
ATOM 642 N N . ASP A 1 86 ? -11.165 -3.838 0.795 1.00 87.50 86 ASP A N 1
ATOM 643 C CA . ASP A 1 86 ? -11.197 -4.937 1.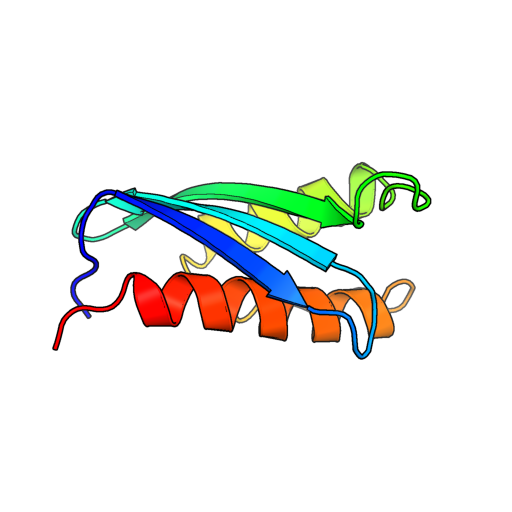774 1.00 87.50 86 ASP A CA 1
ATOM 644 C C . ASP A 1 86 ? -11.330 -4.423 3.223 1.00 87.50 86 ASP A C 1
ATOM 646 O O . ASP A 1 86 ? -11.944 -5.056 4.084 1.00 87.50 86 ASP A O 1
ATOM 650 N N . ALA A 1 87 ? -10.802 -3.224 3.488 1.00 85.50 87 ALA A N 1
ATOM 651 C CA . ALA A 1 87 ? -10.946 -2.554 4.773 1.00 85.50 87 ALA A CA 1
ATOM 652 C C . ALA A 1 87 ? -12.302 -1.888 5.000 1.00 85.50 87 ALA A C 1
ATOM 654 O O . ALA A 1 87 ? -12.656 -1.610 6.149 1.00 85.50 87 ALA A O 1
ATOM 655 N N . MET A 1 88 ? -13.051 -1.584 3.942 1.00 82.62 88 MET A N 1
ATOM 656 C CA . MET A 1 88 ? -14.373 -0.988 4.075 1.00 82.62 88 MET A CA 1
ATOM 657 C C . MET A 1 88 ? -15.356 -2.027 4.611 1.00 82.62 88 MET A C 1
ATOM 659 O O . MET A 1 88 ? -15.448 -3.144 4.114 1.00 82.62 88 MET A O 1
ATOM 663 N N . VAL A 1 89 ? -16.107 -1.636 5.635 1.00 71.12 89 VAL A N 1
ATOM 664 C CA . VAL A 1 89 ? -17.243 -2.403 6.150 1.00 71.12 89 VAL A CA 1
ATOM 665 C C . VAL A 1 89 ? -18.529 -1.692 5.743 1.00 71.12 89 VAL A C 1
ATOM 667 O O . VAL A 1 89 ? -18.640 -0.479 5.945 1.00 71.12 89 VAL A O 1
ATOM 670 N N . GLU A 1 90 ? -19.447 -2.444 5.126 1.00 55.34 90 GLU A N 1
ATOM 671 C CA . GLU A 1 90 ? -20.810 -2.005 4.774 1.00 55.34 90 GLU A CA 1
ATOM 672 C C . GLU A 1 90 ? -21.627 -1.584 6.006 1.00 55.34 90 GLU A C 1
ATOM 674 O O . GLU A 1 90 ? -21.504 -2.237 7.071 1.00 55.34 90 GLU A O 1
#

Mean predicted aligned error: 4.47 Å

Sequence (90 aa):
MKFKPGCYHAKIDNPAKLQVDLKVNTDTILAVNIDTWDGEKHIEQAIKDVFCGQILEKQSVNIDGVSSASILTKGVKSVVGSALADAMVE

pLDDT: mean 87.63, std 6.12, range [55.34, 93.25]

Organism: NCBI:txid2495899

Radius of gyration: 12.25 Å; Cα contacts (8 Å, |Δi|>4): 166; chains: 1; bounding box: 34×23×28 Å

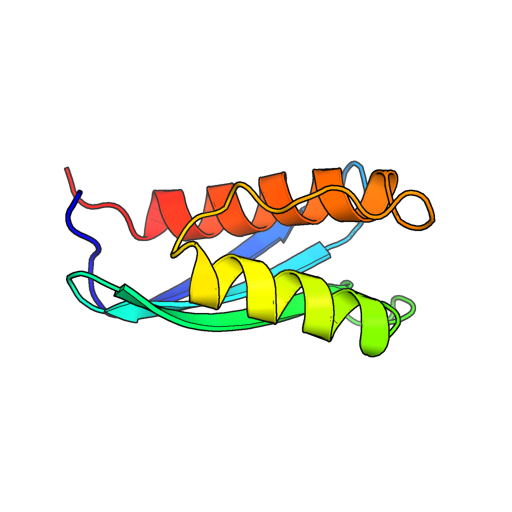Solvent-accessible surface area (backbone atoms only — not comparable to full-atom values): 4964 Å² total; per-residue (Å²): 132,46,34,50,61,47,79,33,72,25,71,39,68,72,87,38,52,34,31,29,44,38,31,34,36,50,83,45,59,78,46,63,47,73,45,37,44,92,92,52,79,69,66,56,65,72,60,44,50,54,52,38,48,42,27,55,74,65,64,38,55,85,57,80,75,45,83,96,36,50,61,54,39,54,25,50,33,51,27,44,40,53,23,49,55,73,30,47,54,135

Foldseek 3Di:
DFFDADWFKFFDPPPHTKIKIWGADGHATPFIFIFGDPPDDTDDVVVRCQCRVQCRVVVDLPHDADPVCNRVNVVSSVRVVVRRVVRDDD

Secondary structure (DSSP, 8-state):
-EEPSEEEEEEE-SSS-EEEEEEE-SSSEEEEEEEEPTTSPPPPHHHHHHHHHHHHHHTSS-PPPPGGGHHHHHHHHHHHHHHHHHHEE-

Nearest PDB structures (foldseek):
  3o6u-assembly2_B  TM=8.353E-01  e=4.723E-04  Clostridium perfringens
  8p2b-assembly2_B  TM=7.375E-01  e=1.164E-02  Clostridiaceae bacterium
  3ck5-assembly2_D  TM=3.432E-01  e=1.823E+00  Streptomyces coelicolor A3(2)
  4nhu-assembly1_G  TM=3.689E-01  e=1.939E+00  Mus musculus
  6o8g-assembly3_C  TM=5.411E-01  e=7.524E+00  [Bacillus] caldotenax